Protein AF-A0AAJ5ZLX7-F1 (afdb_monomer)

Radius of gyration: 24.99 Å; Cα contacts (8 Å, |Δi|>4): 134; chains: 1; bounding box: 43×79×55 Å

Structure (mmCIF, N/CA/C/O backbone):
data_AF-A0AAJ5ZLX7-F1
#
_entry.id   AF-A0AAJ5ZLX7-F1
#
loop_
_atom_site.group_PDB
_atom_site.id
_atom_site.type_symbol
_atom_site.label_atom_id
_atom_site.label_alt_id
_atom_site.label_comp_id
_atom_site.label_asym_id
_atom_site.label_entity_id
_atom_site.label_seq_id
_atom_site.pdbx_PDB_ins_code
_atom_site.Cartn_x
_atom_site.Cartn_y
_atom_site.Cartn_z
_atom_site.occupancy
_atom_site.B_iso_or_equiv
_atom_site.auth_seq_id
_atom_site.auth_comp_id
_atom_site.auth_asym_id
_atom_site.auth_atom_id
_atom_site.pdbx_PDB_model_num
ATOM 1 N N . MET A 1 1 ? 10.827 -71.440 -20.978 1.00 45.62 1 MET A N 1
ATOM 2 C CA . MET A 1 1 ? 12.134 -71.044 -20.412 1.00 45.62 1 MET A CA 1
ATOM 3 C C . MET A 1 1 ? 13.183 -71.277 -21.482 1.00 45.62 1 MET A C 1
ATOM 5 O O . MET A 1 1 ? 13.282 -72.392 -21.967 1.00 45.62 1 MET A O 1
ATOM 9 N N . GLY A 1 2 ? 13.884 -70.227 -21.899 1.00 38.03 2 GLY A N 1
ATOM 10 C CA . GLY A 1 2 ? 14.922 -70.293 -22.926 1.00 38.03 2 GLY A CA 1
ATOM 11 C C . GLY A 1 2 ? 15.496 -68.899 -23.141 1.00 38.03 2 GLY A C 1
ATOM 12 O O . GLY A 1 2 ? 14.849 -68.051 -23.740 1.00 38.03 2 GLY A O 1
ATOM 13 N N . HIS A 1 3 ? 16.648 -68.662 -22.523 1.00 37.66 3 HIS A N 1
ATOM 14 C CA . HIS A 1 3 ? 17.388 -67.406 -22.457 1.00 37.66 3 HIS A CA 1
ATOM 15 C C . HIS A 1 3 ? 17.672 -66.778 -23.831 1.00 37.66 3 HIS A C 1
ATOM 17 O O . HIS A 1 3 ? 18.114 -67.467 -24.744 1.00 37.66 3 HIS A O 1
ATOM 23 N N . ILE A 1 4 ? 17.536 -65.451 -23.923 1.00 51.34 4 ILE A N 1
ATOM 24 C CA . ILE A 1 4 ? 18.169 -64.628 -24.963 1.00 51.34 4 ILE A CA 1
ATOM 25 C C . ILE A 1 4 ? 19.453 -64.044 -24.347 1.00 51.34 4 ILE A C 1
ATOM 27 O O . ILE A 1 4 ? 19.344 -63.226 -23.428 1.00 51.34 4 ILE A O 1
ATOM 31 N N . PRO A 1 5 ? 20.658 -64.472 -24.771 1.00 51.72 5 PRO A N 1
ATOM 32 C CA . PRO A 1 5 ? 21.912 -63.863 -24.351 1.00 51.72 5 PRO A CA 1
ATOM 33 C C . PRO A 1 5 ? 22.344 -62.715 -25.291 1.00 51.72 5 PRO A C 1
ATOM 35 O O . PRO A 1 5 ? 21.759 -62.529 -26.360 1.00 51.72 5 PRO A O 1
ATOM 38 N N . PRO A 1 6 ? 23.328 -61.902 -24.863 1.00 55.47 6 PRO A N 1
ATOM 39 C CA . PRO A 1 6 ? 23.399 -60.482 -25.191 1.00 55.47 6 PRO A CA 1
ATOM 40 C C . PRO A 1 6 ? 24.488 -60.131 -26.216 1.00 55.47 6 PRO A C 1
ATOM 42 O O . PRO A 1 6 ? 25.375 -60.936 -26.494 1.00 55.47 6 PRO A O 1
ATOM 45 N N . SER A 1 7 ? 24.523 -58.837 -26.568 1.00 48.16 7 SER A N 1
ATOM 46 C CA . SER A 1 7 ? 25.675 -58.093 -27.132 1.00 48.16 7 SER A CA 1
ATOM 47 C C . SER A 1 7 ? 25.809 -58.204 -28.657 1.00 48.16 7 SER A C 1
ATOM 49 O O . SER A 1 7 ? 25.699 -59.282 -29.211 1.00 48.16 7 SER A O 1
ATOM 51 N N . ALA A 1 8 ? 26.125 -57.176 -29.439 1.00 46.19 8 ALA A N 1
ATOM 52 C CA . ALA A 1 8 ? 26.406 -55.760 -29.227 1.00 46.19 8 ALA A CA 1
ATOM 53 C C . ALA A 1 8 ? 26.540 -55.112 -30.626 1.00 46.19 8 ALA A C 1
ATOM 55 O O . ALA A 1 8 ? 26.631 -55.833 -31.618 1.00 46.19 8 ALA A O 1
ATOM 56 N N . ARG A 1 9 ? 26.721 -53.778 -30.641 1.00 41.72 9 ARG A N 1
ATOM 57 C CA . ARG A 1 9 ? 27.281 -52.949 -31.735 1.00 41.72 9 ARG A CA 1
ATOM 58 C C . ARG A 1 9 ? 26.269 -52.607 -32.842 1.00 41.72 9 ARG A C 1
ATOM 60 O O . ARG A 1 9 ? 25.655 -53.488 -33.406 1.00 41.72 9 ARG A O 1
ATOM 67 N N . ASN A 1 10 ? 26.057 -51.362 -33.257 1.00 42.09 10 ASN A N 1
ATOM 68 C CA . ASN A 1 10 ? 26.839 -50.139 -33.128 1.00 42.09 10 ASN A CA 1
ATOM 69 C C . ASN A 1 10 ? 25.994 -48.944 -33.621 1.00 42.09 10 ASN A C 1
ATOM 71 O O . ASN A 1 10 ? 25.123 -49.120 -34.463 1.00 42.09 10 ASN A O 1
ATOM 75 N N . LEU A 1 11 ? 26.401 -47.746 -33.186 1.00 50.25 11 LEU A N 1
ATOM 76 C CA . LEU A 1 11 ? 26.334 -46.466 -33.911 1.00 50.25 11 LEU A CA 1
ATOM 77 C C . LEU A 1 11 ? 24.954 -45.869 -34.236 1.00 50.25 11 LEU A C 1
ATOM 79 O O . LEU A 1 11 ? 24.294 -46.223 -35.204 1.00 50.25 11 LEU A O 1
ATOM 83 N N . GLY A 1 12 ? 24.619 -44.816 -33.488 1.00 44.06 12 GLY A N 1
ATOM 84 C CA . GLY A 1 12 ? 23.579 -43.867 -33.870 1.00 44.06 12 GLY A CA 1
ATOM 85 C C . GLY A 1 12 ? 23.295 -42.827 -32.792 1.00 44.06 12 GLY A C 1
ATOM 86 O O . GLY A 1 12 ? 22.158 -42.707 -32.351 1.00 44.06 12 GLY A O 1
ATOM 87 N N . ILE A 1 13 ? 24.311 -42.088 -32.328 1.00 56.25 13 ILE A N 1
ATOM 88 C CA . ILE A 1 13 ? 24.074 -40.875 -31.529 1.00 56.25 13 ILE A CA 1
ATOM 89 C C . ILE A 1 13 ? 23.499 -39.823 -32.484 1.00 56.25 13 ILE A C 1
ATOM 91 O O . ILE A 1 13 ? 24.240 -39.095 -33.139 1.00 56.25 13 ILE A O 1
ATOM 95 N N . ALA A 1 14 ? 22.173 -39.760 -32.587 1.00 53.12 14 ALA A N 1
ATOM 96 C CA . ALA A 1 14 ? 21.479 -38.622 -33.171 1.00 53.12 14 ALA A CA 1
ATOM 97 C C . ALA A 1 14 ? 21.163 -37.637 -32.041 1.00 53.12 14 ALA A C 1
ATOM 99 O O . ALA A 1 14 ? 20.136 -37.718 -31.367 1.00 53.12 14 ALA A O 1
ATOM 100 N N . LEU A 1 15 ? 22.107 -36.727 -31.806 1.00 53.78 15 LEU A N 1
ATOM 101 C CA . LEU A 1 15 ? 21.971 -35.593 -30.902 1.00 53.78 15 LEU A CA 1
ATOM 102 C C . LEU A 1 15 ? 20.999 -34.577 -31.533 1.00 53.78 15 LEU A C 1
ATOM 104 O O . LEU A 1 15 ? 21.414 -33.595 -32.143 1.00 53.78 15 LEU A O 1
ATOM 108 N N . LEU A 1 16 ? 19.691 -34.813 -31.430 1.00 52.00 16 LEU A N 1
ATOM 109 C CA . LEU A 1 16 ? 18.697 -33.805 -31.798 1.00 52.00 16 LEU A CA 1
ATOM 110 C C . LEU A 1 16 ? 18.486 -32.862 -30.614 1.00 52.00 16 LEU A C 1
ATOM 112 O O . LEU A 1 16 ? 17.538 -32.974 -29.839 1.00 52.00 16 LEU A O 1
ATOM 116 N N . ILE A 1 17 ? 19.412 -31.907 -30.503 1.00 58.94 17 ILE A N 1
ATOM 117 C CA . ILE A 1 17 ? 19.208 -30.642 -29.797 1.00 58.94 17 ILE A CA 1
ATOM 118 C C . ILE A 1 17 ? 18.166 -29.857 -30.605 1.00 58.94 17 ILE A C 1
ATOM 120 O O . ILE A 1 17 ? 18.493 -28.977 -31.397 1.00 58.94 17 ILE A O 1
ATOM 124 N N . ALA A 1 18 ? 16.893 -30.214 -30.456 1.00 52.25 18 ALA A N 1
ATOM 125 C CA . ALA A 1 18 ? 15.797 -29.403 -30.954 1.00 52.25 18 ALA A CA 1
ATOM 126 C C . ALA A 1 18 ? 15.426 -28.415 -29.850 1.00 52.25 18 ALA A C 1
ATOM 128 O O . ALA A 1 18 ? 14.800 -28.778 -28.857 1.00 52.25 18 ALA A O 1
ATOM 129 N N . CYS A 1 19 ? 15.936 -27.195 -30.029 1.00 41.81 19 CYS A N 1
ATOM 130 C CA . CYS A 1 19 ? 15.554 -25.944 -29.391 1.00 41.81 19 CYS A CA 1
ATOM 131 C C . CYS A 1 19 ? 14.737 -26.104 -28.112 1.00 41.81 19 CYS A C 1
ATOM 133 O O . CYS A 1 19 ? 13.507 -26.141 -28.131 1.00 41.81 19 CYS A O 1
ATOM 135 N N . TRP A 1 20 ? 15.439 -26.045 -26.982 1.00 42.75 20 TRP A N 1
ATOM 136 C CA . TRP A 1 20 ? 14.855 -25.418 -25.813 1.00 42.75 20 TRP A CA 1
ATOM 137 C C . TRP A 1 20 ? 14.387 -24.056 -26.306 1.00 42.75 20 TRP A C 1
ATOM 139 O O . TRP A 1 20 ? 15.197 -23.170 -26.587 1.00 42.75 20 TRP A O 1
ATOM 149 N N . SER A 1 21 ? 13.079 -23.899 -26.499 1.00 40.38 21 SER A N 1
ATOM 150 C CA . SER A 1 21 ? 12.494 -22.587 -26.369 1.00 40.38 21 SER A CA 1
ATOM 151 C C . SER A 1 21 ? 12.903 -22.177 -24.970 1.00 40.38 21 SER A C 1
ATOM 153 O O . SER A 1 21 ? 12.312 -22.608 -23.981 1.00 40.38 21 SER A O 1
ATOM 155 N N . SER A 1 22 ? 13.979 -21.398 -24.891 1.00 42.72 22 SER A N 1
ATOM 156 C CA . SER A 1 22 ? 14.155 -20.394 -23.870 1.00 42.72 22 SER A CA 1
ATOM 157 C C . SER A 1 22 ? 12.877 -19.581 -23.949 1.00 42.72 22 SER A C 1
ATOM 159 O O . SER A 1 22 ? 12.810 -18.556 -24.625 1.00 42.72 22 SER A O 1
ATOM 161 N N . ALA A 1 23 ? 11.815 -20.095 -23.320 1.00 44.12 23 ALA A N 1
ATOM 162 C CA . ALA A 1 23 ? 10.717 -19.293 -22.865 1.00 44.12 23 ALA A CA 1
ATOM 163 C C . ALA A 1 23 ? 11.403 -18.056 -22.316 1.00 44.12 23 ALA A C 1
ATOM 165 O O . ALA A 1 23 ? 12.402 -18.159 -21.598 1.00 44.12 23 ALA A O 1
ATOM 166 N N . ALA A 1 24 ? 10.981 -16.902 -22.799 1.00 42.22 24 ALA A N 1
ATOM 167 C CA . ALA A 1 24 ? 11.492 -15.637 -22.344 1.00 42.22 24 ALA A CA 1
ATOM 168 C C . ALA A 1 24 ? 11.161 -15.509 -20.844 1.00 42.22 24 ALA A C 1
ATOM 170 O O . ALA A 1 24 ? 10.226 -14.827 -20.445 1.00 42.22 24 ALA A O 1
ATOM 171 N N . TYR A 1 25 ? 11.929 -16.188 -19.990 1.00 44.47 25 TYR A N 1
ATOM 172 C CA . TYR A 1 25 ? 12.050 -15.993 -18.557 1.00 44.47 25 TYR A CA 1
ATOM 173 C C . TYR A 1 25 ? 12.855 -14.698 -18.402 1.00 44.47 25 TYR A C 1
ATOM 175 O O . TYR A 1 25 ? 14.019 -14.699 -18.011 1.00 44.47 25 TYR A O 1
ATOM 183 N N . GLY A 1 26 ? 12.274 -13.589 -18.861 1.00 40.38 26 GLY A N 1
ATOM 184 C CA . GLY A 1 26 ? 13.031 -12.378 -19.174 1.00 40.38 26 GLY A CA 1
ATOM 185 C C . GLY A 1 26 ? 12.272 -11.069 -19.014 1.00 40.38 26 GLY A C 1
ATOM 186 O O . GLY A 1 26 ? 12.881 -10.016 -19.147 1.00 40.38 26 GLY A O 1
ATOM 187 N N . ALA A 1 27 ? 10.992 -11.107 -18.659 1.00 42.72 27 ALA A N 1
ATOM 188 C CA . ALA A 1 27 ? 10.375 -10.002 -17.947 1.00 42.72 27 ALA A CA 1
ATOM 189 C C . ALA A 1 27 ? 10.014 -10.545 -16.568 1.00 42.72 27 ALA A C 1
ATOM 191 O O . ALA A 1 27 ? 9.287 -11.536 -16.468 1.00 42.72 27 ALA A O 1
ATOM 192 N N . ALA A 1 28 ? 10.500 -9.918 -15.494 1.00 53.91 28 ALA A N 1
ATOM 193 C CA . ALA A 1 28 ? 9.736 -9.971 -14.250 1.00 53.91 28 ALA A CA 1
ATOM 194 C C . ALA A 1 28 ? 8.285 -9.664 -14.647 1.00 53.91 28 ALA A C 1
ATOM 196 O O . ALA A 1 28 ? 8.111 -8.701 -15.382 1.00 53.91 28 ALA A O 1
ATOM 197 N N . GLN A 1 29 ? 7.293 -10.506 -14.328 1.00 64.06 29 GLN A N 1
ATOM 198 C CA . GLN A 1 29 ? 5.922 -10.317 -14.825 1.00 64.06 29 GLN A CA 1
ATOM 199 C C . GLN A 1 29 ? 5.488 -8.881 -14.531 1.00 64.06 29 GLN A C 1
ATOM 201 O O . GLN A 1 29 ? 5.204 -8.539 -13.381 1.00 64.06 29 GLN A O 1
ATOM 206 N N . CYS A 1 30 ? 5.542 -8.023 -15.554 1.00 82.06 30 CYS A N 1
ATOM 207 C CA . CYS A 1 30 ? 5.266 -6.617 -15.368 1.00 82.06 30 CYS A CA 1
ATOM 208 C C . CYS A 1 30 ? 3.827 -6.528 -14.867 1.00 82.06 30 CYS A C 1
ATOM 210 O O . CYS A 1 30 ? 2.954 -7.269 -15.331 1.00 82.06 30 CYS A O 1
ATOM 212 N N . SER A 1 31 ? 3.583 -5.651 -13.901 1.00 84.00 31 SER A N 1
ATOM 213 C CA . SER A 1 31 ? 2.231 -5.363 -13.463 1.00 84.00 31 SER A CA 1
ATOM 214 C C . SER A 1 31 ? 1.399 -4.989 -14.684 1.00 84.00 31 SER A C 1
ATOM 216 O O . SER A 1 31 ? 1.805 -4.158 -15.497 1.00 84.00 31 SER A O 1
ATOM 218 N N . LYS A 1 32 ? 0.229 -5.620 -14.806 1.00 85.38 32 LYS A N 1
ATOM 219 C CA . LYS A 1 32 ? -0.746 -5.320 -15.864 1.00 85.38 32 LYS A CA 1
ATOM 220 C C . LYS A 1 32 ? -1.418 -3.961 -15.660 1.00 85.38 32 LYS A C 1
ATOM 222 O O . LYS A 1 32 ? -2.095 -3.485 -16.561 1.00 85.38 32 LYS A O 1
ATOM 227 N N . THR A 1 33 ? -1.254 -3.378 -14.475 1.00 89.12 33 THR A N 1
ATOM 228 C CA . THR A 1 33 ? -1.809 -2.086 -14.083 1.00 89.12 33 THR A CA 1
ATOM 229 C C . THR A 1 33 ? -0.703 -1.120 -13.686 1.00 89.12 33 THR A C 1
ATOM 231 O O . THR A 1 33 ? 0.361 -1.518 -13.194 1.00 89.12 33 THR A O 1
ATOM 234 N N . SER A 1 34 ? -0.988 0.160 -13.876 1.00 92.75 34 SER A N 1
ATOM 235 C CA . SER A 1 34 ? -0.185 1.266 -13.364 1.00 92.75 34 SER A CA 1
ATOM 236 C C . SER A 1 34 ? -0.267 1.373 -11.839 1.00 92.75 34 SER A C 1
ATOM 238 O O . SER A 1 34 ? -1.173 0.836 -11.188 1.00 92.75 34 SER A O 1
ATOM 240 N N . TYR A 1 35 ? 0.666 2.114 -11.237 1.00 95.94 35 TYR A N 1
ATOM 241 C CA . TYR A 1 35 ? 0.632 2.351 -9.795 1.00 95.94 35 TYR A CA 1
ATOM 242 C C . TYR A 1 35 ? -0.631 3.108 -9.362 1.00 95.94 35 TYR A C 1
ATOM 244 O O . TYR A 1 35 ? -1.210 2.791 -8.323 1.00 95.94 35 TYR A O 1
ATOM 252 N N . SER A 1 36 ? -1.086 4.086 -10.151 1.00 96.75 36 SER A N 1
ATOM 253 C CA . SER A 1 36 ? -2.294 4.863 -9.849 1.00 96.75 36 SER A CA 1
ATOM 254 C C . SER A 1 36 ? -3.550 3.988 -9.836 1.00 96.75 36 SER A C 1
ATOM 256 O O . SER A 1 36 ? -4.365 4.111 -8.920 1.00 96.75 36 SER A O 1
ATOM 258 N N . GLU A 1 37 ? -3.680 3.060 -10.785 1.00 97.00 37 GLU A N 1
ATOM 259 C CA . GLU A 1 37 ? -4.775 2.084 -10.829 1.00 97.00 37 GLU A CA 1
ATOM 260 C C . GLU A 1 37 ? -4.720 1.123 -9.640 1.00 97.00 37 GLU A C 1
ATOM 262 O O . GLU A 1 37 ? -5.728 0.928 -8.958 1.00 97.00 37 GLU A O 1
ATOM 267 N N . ALA A 1 38 ? -3.542 0.570 -9.328 1.00 97.69 38 ALA A N 1
ATOM 268 C CA . ALA A 1 38 ? -3.364 -0.300 -8.165 1.00 97.69 38 ALA A CA 1
ATOM 269 C C . ALA A 1 38 ? -3.702 0.431 -6.851 1.00 97.69 38 ALA A C 1
ATOM 271 O O . ALA A 1 38 ? -4.351 -0.124 -5.961 1.00 97.69 38 ALA A O 1
ATOM 272 N N . ARG A 1 39 ? -3.326 1.709 -6.746 1.00 98.38 39 ARG A N 1
ATOM 273 C CA . ARG A 1 39 ? -3.637 2.575 -5.606 1.00 98.38 39 ARG A CA 1
ATOM 274 C C . ARG A 1 39 ? -5.136 2.847 -5.476 1.00 98.38 39 ARG A C 1
ATOM 276 O O . ARG A 1 39 ? -5.668 2.791 -4.363 1.00 98.38 39 ARG A O 1
ATOM 283 N N . ALA A 1 40 ? -5.818 3.137 -6.582 1.00 98.50 40 ALA A N 1
ATOM 284 C CA . ALA A 1 40 ? -7.264 3.343 -6.604 1.00 98.50 40 ALA A CA 1
ATOM 285 C C . ALA A 1 40 ? -8.012 2.059 -6.214 1.00 98.50 40 ALA A C 1
ATOM 287 O O . ALA A 1 40 ? -8.882 2.092 -5.342 1.00 98.50 40 ALA A O 1
ATOM 288 N N . LEU A 1 41 ? -7.607 0.918 -6.778 1.00 97.94 41 LEU A N 1
ATOM 289 C CA . LEU A 1 41 ? -8.153 -0.393 -6.436 1.00 97.94 41 LEU A CA 1
ATOM 290 C C . LEU A 1 41 ? -7.994 -0.694 -4.943 1.00 97.94 41 LEU A C 1
ATOM 292 O O . LEU A 1 41 ? -8.976 -1.033 -4.285 1.00 97.94 41 LEU A O 1
ATOM 296 N N . MET A 1 42 ? -6.787 -0.528 -4.395 1.00 98.56 42 MET A N 1
ATOM 297 C CA . MET A 1 42 ? -6.517 -0.757 -2.974 1.00 98.56 42 MET A CA 1
ATOM 298 C C . MET A 1 42 ? -7.373 0.151 -2.084 1.00 98.56 42 MET A C 1
ATOM 300 O O . MET A 1 42 ? -7.981 -0.314 -1.125 1.00 98.56 42 MET A O 1
ATOM 304 N N . THR A 1 43 ? -7.485 1.435 -2.434 1.00 98.69 43 THR A N 1
ATOM 305 C CA . THR A 1 43 ? -8.330 2.398 -1.707 1.00 98.69 43 THR A CA 1
ATOM 306 C C . THR A 1 43 ? -9.786 1.929 -1.664 1.00 98.69 43 THR A C 1
ATOM 308 O O . THR A 1 43 ? -10.392 1.881 -0.593 1.00 98.69 43 THR A O 1
ATOM 311 N N . ASN A 1 44 ? -10.335 1.519 -2.810 1.00 98.38 44 ASN A N 1
ATOM 312 C CA . ASN A 1 44 ? -11.706 1.019 -2.904 1.00 98.38 44 ASN A CA 1
ATOM 313 C C . ASN A 1 44 ? -11.895 -0.287 -2.123 1.00 98.38 44 ASN A C 1
ATOM 315 O O . ASN A 1 44 ? -12.904 -0.452 -1.439 1.00 98.38 44 ASN A O 1
ATOM 319 N N . ARG A 1 45 ? -10.915 -1.198 -2.173 1.00 97.94 45 ARG A N 1
ATOM 320 C CA . ARG A 1 45 ? -10.935 -2.458 -1.418 1.00 97.94 45 ARG A CA 1
ATOM 321 C C . ARG A 1 45 ? -10.925 -2.222 0.089 1.00 97.94 45 ARG A C 1
ATOM 323 O O . ARG A 1 45 ? -11.711 -2.850 0.794 1.00 97.94 45 ARG A O 1
ATOM 330 N N . LEU A 1 46 ? -10.100 -1.301 0.587 1.00 98.56 46 LEU A N 1
ATOM 331 C CA . LEU A 1 46 ? -10.060 -0.953 2.011 1.00 98.56 46 LEU A CA 1
ATOM 332 C C . LEU A 1 46 ? -11.413 -0.399 2.476 1.00 98.56 46 LEU A C 1
ATOM 334 O O . LEU A 1 46 ? -11.999 -0.911 3.431 1.00 98.56 46 LEU A O 1
ATOM 338 N N . LEU A 1 47 ? -11.968 0.579 1.758 1.00 98.31 47 LEU A N 1
ATOM 339 C CA . LEU A 1 47 ? -13.277 1.148 2.096 1.00 98.31 47 LEU A CA 1
ATOM 340 C C . LEU A 1 47 ? -14.388 0.088 2.047 1.00 98.31 47 LEU A C 1
ATOM 342 O O . LEU A 1 47 ? -15.173 -0.034 2.986 1.00 98.31 47 LEU A O 1
ATOM 346 N N . GLY A 1 48 ? -14.412 -0.732 0.992 1.00 97.50 48 GLY A N 1
ATOM 347 C CA . GLY A 1 48 ? -15.401 -1.796 0.805 1.00 97.50 48 GLY A CA 1
ATOM 348 C C . GLY A 1 48 ? -15.297 -2.954 1.803 1.00 97.50 48 GLY A C 1
ATOM 349 O O . GLY A 1 48 ? -16.222 -3.752 1.903 1.00 97.50 48 GLY A O 1
ATOM 350 N N . THR A 1 49 ? -14.208 -3.048 2.569 1.00 96.25 49 THR A N 1
ATOM 351 C CA . THR A 1 49 ? -13.999 -4.091 3.594 1.00 96.25 49 THR A CA 1
ATOM 352 C C . THR A 1 49 ? -14.036 -3.545 5.024 1.00 96.25 49 THR A C 1
ATOM 354 O O . THR A 1 49 ? -13.624 -4.203 5.987 1.00 96.25 49 THR A O 1
ATOM 357 N N . GLY A 1 50 ? -14.588 -2.341 5.184 1.00 96.00 50 GLY A N 1
ATOM 358 C CA . GLY A 1 50 ? -14.905 -1.762 6.485 1.00 96.00 50 GLY A CA 1
ATOM 359 C C . GLY A 1 50 ? -13.762 -0.992 7.138 1.00 96.00 50 GLY A C 1
ATOM 360 O O . GLY A 1 50 ? -13.850 -0.701 8.328 1.00 96.00 50 GLY A O 1
ATOM 361 N N . TYR A 1 51 ? -12.701 -0.644 6.402 1.00 98.25 51 TYR A N 1
ATOM 362 C CA . TYR A 1 51 ? -11.786 0.397 6.869 1.00 98.25 51 TYR A CA 1
ATOM 363 C C . TYR A 1 51 ? -12.483 1.758 6.797 1.00 98.25 51 TYR A C 1
ATOM 365 O O . TYR A 1 51 ? -13.157 2.083 5.819 1.00 98.25 51 TYR A O 1
ATOM 373 N N . SER A 1 52 ? -12.287 2.594 7.814 1.00 98.00 52 SER A N 1
ATOM 374 C CA . SER A 1 52 ? -12.781 3.970 7.782 1.00 98.00 52 SER A CA 1
ATOM 375 C C . SER A 1 52 ? -11.997 4.820 6.775 1.00 98.00 52 SER A C 1
ATOM 377 O O . SER A 1 52 ? -10.878 4.482 6.367 1.00 98.00 52 SER A O 1
ATOM 379 N N . ARG A 1 53 ? -12.552 5.979 6.399 1.00 98.38 53 ARG A N 1
ATOM 380 C CA . ARG A 1 53 ? -11.851 6.952 5.539 1.00 98.38 53 ARG A CA 1
ATOM 381 C C . ARG A 1 53 ? -10.528 7.410 6.157 1.00 98.38 53 ARG A C 1
ATOM 383 O O . ARG A 1 53 ? -9.532 7.512 5.446 1.00 98.38 53 ARG A O 1
ATOM 390 N N . ASN A 1 54 ? -10.499 7.614 7.475 1.00 98.12 54 ASN A N 1
ATOM 391 C CA . ASN A 1 54 ? -9.294 8.035 8.191 1.00 98.12 54 ASN A CA 1
ATOM 392 C C . ASN A 1 54 ? -8.223 6.942 8.184 1.00 98.12 54 ASN A C 1
ATOM 394 O O . ASN A 1 54 ? -7.065 7.236 7.900 1.00 98.12 54 ASN A O 1
ATOM 398 N N . GLN A 1 55 ? -8.611 5.684 8.426 1.00 98.25 55 GLN A N 1
ATOM 399 C CA . GLN A 1 55 ? -7.694 4.544 8.335 1.00 98.25 55 GLN A CA 1
ATOM 400 C C . GLN A 1 55 ? -7.144 4.412 6.913 1.00 98.25 55 GLN A C 1
ATOM 402 O O . GLN A 1 55 ? -5.936 4.355 6.717 1.00 98.25 55 GLN A O 1
ATOM 407 N N . THR A 1 56 ? -8.018 4.447 5.907 1.00 98.75 56 THR A N 1
ATOM 408 C CA . THR A 1 56 ? -7.621 4.329 4.497 1.00 98.75 56 THR A CA 1
ATOM 409 C C . THR A 1 56 ? -6.658 5.446 4.087 1.00 98.75 56 THR A C 1
ATOM 411 O O . THR A 1 56 ? -5.615 5.173 3.498 1.00 98.75 56 THR A O 1
ATOM 414 N N . SER A 1 57 ? -6.953 6.698 4.452 1.00 98.56 57 SER A N 1
ATOM 415 C CA . SER A 1 57 ? -6.079 7.847 4.181 1.00 98.56 57 SER A CA 1
ATOM 416 C C . SER A 1 57 ? -4.714 7.700 4.861 1.00 98.56 57 SER A C 1
ATOM 418 O O . SER A 1 57 ? -3.678 7.861 4.213 1.00 98.56 57 SER A O 1
ATOM 420 N N . PHE A 1 58 ? -4.698 7.320 6.144 1.00 98.50 58 PHE A N 1
ATOM 421 C CA . PHE A 1 58 ? -3.470 7.067 6.899 1.00 98.50 58 PHE A CA 1
ATOM 422 C C . PHE A 1 58 ? -2.600 5.985 6.244 1.00 98.50 58 PHE A C 1
ATOM 424 O O . PHE A 1 58 ? -1.399 6.200 6.051 1.00 98.50 58 PHE A O 1
ATOM 431 N N . LEU A 1 59 ? -3.200 4.847 5.884 1.00 98.69 59 LEU A N 1
ATOM 432 C CA . LEU A 1 59 ? -2.494 3.707 5.307 1.00 98.69 59 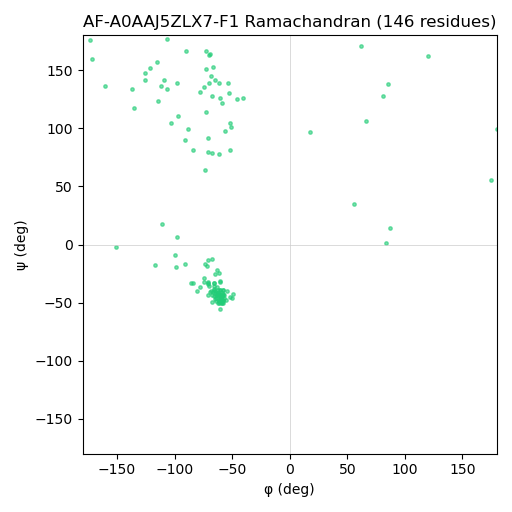LEU A CA 1
ATOM 433 C C . LEU A 1 59 ? -1.959 4.035 3.911 1.00 98.69 59 LEU A C 1
ATOM 435 O O . LEU A 1 59 ? -0.769 3.859 3.656 1.00 98.69 59 LEU A O 1
ATOM 439 N N . MET A 1 60 ? -2.804 4.577 3.030 1.00 98.69 60 MET A N 1
ATOM 440 C CA . MET A 1 60 ? -2.414 4.851 1.646 1.00 98.69 60 MET A CA 1
ATOM 441 C C . MET A 1 60 ? -1.388 5.978 1.544 1.00 98.69 60 MET A C 1
ATOM 443 O O . MET A 1 60 ? -0.418 5.829 0.809 1.00 98.69 60 MET A O 1
ATOM 447 N N . ARG A 1 61 ? -1.510 7.052 2.339 1.00 98.62 61 ARG A N 1
ATOM 448 C CA . ARG A 1 61 ? -0.484 8.109 2.393 1.00 98.62 61 ARG A CA 1
ATOM 449 C C . ARG A 1 61 ? 0.880 7.542 2.792 1.00 98.62 61 ARG A C 1
ATOM 451 O O . ARG A 1 61 ? 1.899 7.900 2.210 1.00 98.62 61 ARG A O 1
ATOM 458 N N . ASN A 1 62 ? 0.916 6.661 3.788 1.00 98.62 62 ASN A N 1
ATOM 459 C CA . ASN A 1 62 ? 2.165 6.067 4.258 1.00 98.62 62 ASN A CA 1
ATOM 460 C C . ASN A 1 62 ? 2.738 5.011 3.310 1.00 98.62 62 ASN A C 1
ATOM 462 O O . ASN A 1 62 ? 3.966 4.884 3.231 1.00 98.62 62 ASN A O 1
ATOM 466 N N . ALA A 1 63 ? 1.875 4.282 2.602 1.00 98.62 63 ALA A N 1
ATOM 467 C CA . ALA A 1 63 ? 2.265 3.387 1.523 1.00 98.62 63 ALA A CA 1
ATOM 468 C C . ALA A 1 63 ? 2.893 4.179 0.366 1.00 98.62 63 ALA A C 1
ATOM 470 O O . ALA A 1 63 ? 4.013 3.869 -0.032 1.00 98.62 63 ALA A O 1
ATOM 471 N N . ASP A 1 64 ? 2.245 5.261 -0.085 1.00 98.50 64 ASP A N 1
ATOM 472 C CA . ASP A 1 64 ? 2.745 6.157 -1.138 1.00 98.50 64 ASP A CA 1
ATOM 473 C C . ASP A 1 64 ? 4.137 6.708 -0.802 1.00 98.50 64 ASP A C 1
ATOM 475 O O . ASP A 1 64 ? 5.061 6.638 -1.616 1.00 98.50 64 ASP A O 1
ATOM 479 N N . LEU A 1 65 ? 4.319 7.203 0.429 1.00 98.31 65 LEU A N 1
ATOM 480 C CA . LEU A 1 65 ? 5.605 7.728 0.891 1.00 98.31 65 LEU A CA 1
ATOM 481 C C . LEU A 1 65 ? 6.722 6.684 0.795 1.00 98.31 65 LEU A C 1
ATOM 483 O O . LEU A 1 65 ? 7.830 7.017 0.394 1.0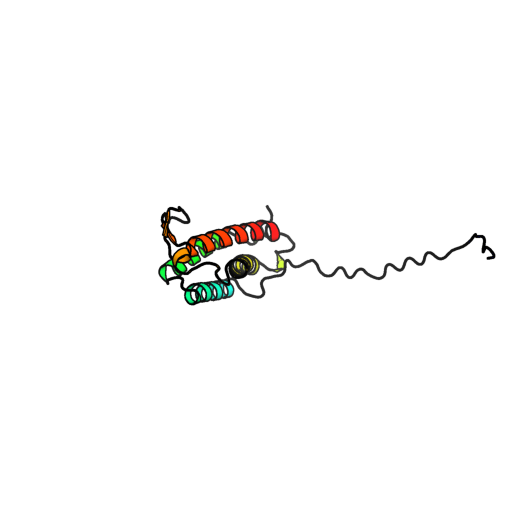0 98.31 65 LEU A O 1
ATOM 487 N N . ARG A 1 66 ? 6.445 5.418 1.113 1.00 98.06 66 ARG A N 1
ATOM 488 C CA . ARG A 1 66 ? 7.446 4.338 1.086 1.00 98.06 66 ARG A CA 1
ATOM 489 C C . ARG A 1 66 ? 7.678 3.795 -0.318 1.00 98.06 66 ARG A C 1
ATOM 491 O O . ARG A 1 66 ? 8.818 3.559 -0.702 1.00 98.06 66 ARG A O 1
ATOM 498 N N . ILE A 1 67 ? 6.620 3.643 -1.107 1.00 97.44 67 ILE A N 1
ATOM 499 C CA . ILE A 1 67 ? 6.704 3.194 -2.499 1.00 97.44 67 ILE A CA 1
ATOM 500 C C . ILE A 1 67 ? 7.439 4.227 -3.365 1.00 97.44 67 ILE A C 1
ATOM 502 O O . ILE A 1 67 ? 8.215 3.852 -4.247 1.00 97.44 67 ILE A O 1
ATOM 506 N N . SER A 1 68 ? 7.267 5.525 -3.095 1.00 96.81 68 SER A N 1
ATOM 507 C CA . SER A 1 68 ? 7.971 6.584 -3.832 1.00 96.81 68 SER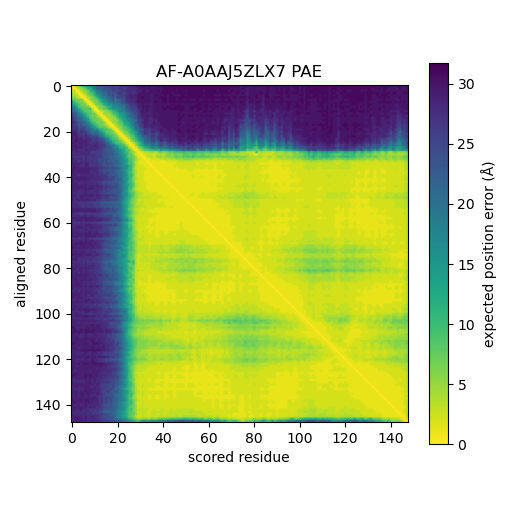 A CA 1
ATOM 508 C C . SER A 1 68 ? 9.497 6.535 -3.663 1.00 96.81 68 SER A C 1
ATOM 510 O O . SER A 1 68 ? 10.218 6.989 -4.551 1.00 96.81 68 SER A O 1
ATOM 512 N N . GLN A 1 69 ? 9.999 5.908 -2.591 1.00 96.50 69 GLN A N 1
ATOM 513 C CA . GLN A 1 69 ? 11.435 5.699 -2.365 1.00 96.50 69 GLN A CA 1
ATOM 514 C C . GLN A 1 69 ? 12.046 4.650 -3.303 1.00 96.50 69 GLN A C 1
ATOM 516 O O . GLN A 1 69 ? 13.263 4.636 -3.481 1.00 96.50 69 GLN A O 1
ATOM 521 N N . LEU A 1 70 ? 11.235 3.787 -3.924 1.00 95.69 70 LEU A N 1
ATOM 522 C CA . LEU A 1 70 ? 11.708 2.869 -4.956 1.00 95.69 70 LEU A CA 1
ATOM 523 C C . LEU A 1 70 ? 12.126 3.671 -6.195 1.00 95.69 70 LEU A C 1
ATOM 525 O O . LEU A 1 70 ? 11.342 4.477 -6.712 1.00 95.69 70 LEU A O 1
ATOM 529 N N . ARG A 1 71 ? 13.350 3.443 -6.684 1.00 95.62 71 ARG A N 1
ATOM 530 C CA . ARG A 1 71 ? 13.940 4.182 -7.809 1.00 95.62 71 ARG A CA 1
ATOM 531 C C . ARG A 1 71 ? 14.104 3.282 -9.028 1.00 95.62 71 ARG A C 1
ATOM 533 O O . ARG A 1 71 ? 14.604 2.172 -8.923 1.00 95.62 71 ARG A O 1
ATOM 540 N N . GLY A 1 72 ? 13.750 3.791 -10.208 1.00 94.31 72 GLY A N 1
ATOM 541 C CA . GLY A 1 72 ? 13.924 3.044 -11.462 1.00 94.31 72 GLY A CA 1
ATOM 542 C C . GLY A 1 72 ? 15.383 2.678 -11.748 1.00 94.31 72 GLY A C 1
ATOM 543 O O . GLY A 1 72 ? 15.657 1.604 -12.270 1.00 94.31 72 GLY A O 1
ATOM 544 N N . ALA A 1 73 ? 16.320 3.535 -11.330 1.00 94.81 73 ALA A N 1
ATOM 545 C CA . ALA A 1 73 ? 17.756 3.308 -11.483 1.00 94.81 73 ALA A CA 1
ATOM 546 C C . ALA A 1 73 ? 18.268 2.058 -10.742 1.00 94.81 73 ALA A C 1
ATOM 548 O O . ALA A 1 73 ? 19.285 1.495 -11.138 1.00 94.81 73 ALA A O 1
ATOM 549 N N . THR A 1 74 ? 17.570 1.610 -9.693 1.00 95.25 74 THR A N 1
ATOM 550 C CA . THR A 1 74 ? 17.959 0.434 -8.905 1.00 95.25 74 THR A CA 1
ATOM 551 C C . THR A 1 74 ? 17.218 -0.834 -9.324 1.00 95.25 74 THR A C 1
ATOM 553 O O . THR A 1 74 ? 17.377 -1.863 -8.678 1.00 95.25 74 THR A O 1
ATOM 556 N N . LEU A 1 75 ? 16.427 -0.809 -10.403 1.00 95.38 75 LEU A N 1
ATOM 557 C CA . LEU A 1 75 ? 15.801 -2.021 -10.937 1.00 95.38 75 LEU A CA 1
ATOM 558 C C . LEU A 1 75 ? 16.858 -3.006 -11.453 1.00 95.38 75 LEU A C 1
ATOM 560 O O . LEU A 1 75 ? 17.855 -2.616 -12.072 1.00 95.38 75 LEU A O 1
ATOM 564 N N . ASN A 1 76 ? 16.617 -4.296 -11.227 1.00 93.25 76 ASN A N 1
ATOM 565 C CA . ASN A 1 76 ? 17.423 -5.355 -11.825 1.00 93.25 76 ASN A CA 1
ATOM 566 C C . ASN A 1 76 ? 17.121 -5.502 -13.326 1.00 93.25 76 ASN A C 1
ATOM 568 O O . ASN A 1 76 ? 16.142 -4.959 -13.840 1.00 93.25 76 ASN A O 1
ATOM 572 N N . ASP A 1 77 ? 17.969 -6.232 -14.052 1.00 92.56 77 ASP A N 1
ATOM 573 C CA . ASP A 1 77 ? 17.868 -6.298 -15.516 1.00 92.56 77 ASP A CA 1
ATOM 574 C C . ASP A 1 77 ? 16.577 -6.965 -16.006 1.00 92.56 77 ASP A C 1
ATOM 576 O O . ASP A 1 77 ? 16.075 -6.606 -17.067 1.00 92.56 77 ASP A O 1
ATOM 580 N N . ARG A 1 78 ? 15.973 -7.840 -15.190 1.00 87.50 78 ARG A N 1
ATOM 581 C CA . ARG A 1 78 ? 14.673 -8.464 -15.482 1.00 87.50 78 ARG A CA 1
ATOM 582 C C . ARG A 1 78 ? 13.495 -7.504 -15.301 1.00 87.50 78 ARG A C 1
ATOM 584 O O . ARG A 1 78 ? 12.470 -7.678 -15.953 1.00 87.50 78 ARG A O 1
ATOM 591 N N . ALA A 1 79 ? 13.614 -6.522 -14.407 1.00 90.81 79 ALA A N 1
ATOM 592 C CA . ALA A 1 79 ? 12.547 -5.579 -14.075 1.00 90.81 79 ALA A CA 1
ATOM 593 C C . ALA A 1 79 ? 12.672 -4.230 -14.802 1.00 90.81 79 ALA A C 1
ATOM 595 O O . ALA A 1 79 ? 11.680 -3.515 -14.937 1.00 90.81 79 ALA A O 1
ATOM 596 N N . LYS A 1 80 ? 13.861 -3.875 -15.311 1.00 91.81 80 LYS A N 1
ATOM 597 C CA . LYS A 1 80 ? 14.080 -2.645 -16.094 1.00 91.81 80 LYS A CA 1
ATOM 598 C C . LYS A 1 80 ? 13.075 -2.452 -17.239 1.00 91.81 80 LYS A C 1
ATOM 600 O O . LYS A 1 80 ? 12.538 -1.344 -17.327 1.00 91.81 80 LYS A O 1
ATOM 605 N N . PRO A 1 81 ? 12.755 -3.469 -18.069 1.00 91.38 81 PRO A N 1
ATOM 606 C CA . PRO A 1 81 ? 11.771 -3.310 -19.141 1.00 91.38 81 PRO A CA 1
ATOM 607 C C . PRO A 1 81 ? 10.375 -2.924 -18.631 1.00 91.38 81 PRO A C 1
ATOM 609 O O . PRO A 1 81 ? 9.673 -2.163 -19.290 1.00 91.38 81 PRO A O 1
ATOM 612 N N . CYS A 1 82 ? 9.998 -3.379 -17.431 1.00 87.25 82 CYS A N 1
ATOM 613 C CA . CYS A 1 82 ? 8.709 -3.070 -16.808 1.00 87.25 82 CYS A CA 1
ATOM 614 C C . CYS A 1 82 ? 8.610 -1.639 -16.272 1.00 87.25 82 CYS A C 1
ATOM 616 O O . CYS A 1 82 ? 7.511 -1.144 -16.025 1.00 87.25 82 CYS A O 1
ATOM 618 N N . ARG A 1 83 ? 9.751 -0.960 -16.101 1.00 92.38 83 ARG A N 1
ATOM 619 C CA . ARG A 1 83 ? 9.865 0.377 -15.507 1.00 92.38 83 ARG A CA 1
ATOM 620 C C . ARG A 1 83 ? 9.396 0.430 -14.047 1.00 92.38 83 ARG A C 1
ATOM 622 O O . ARG A 1 83 ? 8.838 -0.506 -13.476 1.00 92.38 83 ARG A O 1
ATOM 629 N N . ILE A 1 84 ? 9.667 1.572 -13.416 1.00 94.94 84 ILE A N 1
ATOM 630 C CA . ILE A 1 84 ? 9.434 1.755 -11.980 1.00 94.94 84 ILE A CA 1
ATOM 631 C C . ILE A 1 84 ? 7.954 1.699 -11.605 1.00 94.94 84 ILE A C 1
ATOM 633 O O . ILE A 1 84 ? 7.623 1.206 -10.533 1.00 94.94 84 ILE A O 1
ATOM 637 N N . ASP A 1 85 ? 7.066 2.166 -12.481 1.00 94.69 85 ASP A N 1
ATOM 638 C CA . ASP A 1 85 ? 5.636 2.225 -12.185 1.00 94.69 85 ASP A CA 1
ATOM 639 C C . ASP A 1 85 ? 5.039 0.826 -11.985 1.00 94.69 85 ASP A C 1
ATOM 641 O O . ASP A 1 85 ? 4.392 0.562 -10.973 1.00 94.69 85 ASP A O 1
ATOM 645 N N . SER A 1 86 ? 5.398 -0.116 -12.861 1.00 92.94 86 SER A N 1
ATOM 646 C CA . SER A 1 86 ? 5.045 -1.529 -12.717 1.00 92.94 86 SER A CA 1
ATOM 647 C C . SER A 1 86 ? 5.572 -2.131 -11.413 1.00 92.94 86 SER A C 1
ATOM 649 O O . SER A 1 86 ? 4.854 -2.854 -10.727 1.00 92.94 86 SER A O 1
ATOM 651 N N . ALA A 1 87 ? 6.829 -1.853 -11.049 1.00 93.50 87 ALA A N 1
ATOM 652 C CA . ALA A 1 87 ? 7.416 -2.383 -9.817 1.00 93.50 87 ALA A CA 1
ATOM 653 C C . ALA A 1 87 ? 6.725 -1.828 -8.559 1.00 93.50 87 ALA A C 1
ATOM 655 O O . ALA A 1 87 ? 6.587 -2.529 -7.558 1.00 93.50 87 ALA A O 1
ATOM 656 N N . ARG A 1 88 ? 6.249 -0.581 -8.612 1.00 96.81 88 ARG A N 1
ATOM 657 C CA . ARG A 1 88 ? 5.446 0.032 -7.548 1.00 96.81 88 ARG A CA 1
ATOM 658 C C . ARG A 1 88 ? 4.045 -0.576 -7.476 1.00 96.81 88 ARG A C 1
ATOM 660 O O . ARG A 1 88 ? 3.583 -0.898 -6.383 1.00 96.81 88 ARG A O 1
ATOM 667 N N . ALA A 1 89 ? 3.394 -0.782 -8.621 1.00 97.12 89 ALA A N 1
ATOM 668 C CA . ALA A 1 89 ? 2.095 -1.447 -8.705 1.00 97.12 89 ALA A CA 1
ATOM 669 C C . ALA A 1 89 ? 2.146 -2.886 -8.166 1.00 97.12 89 ALA A C 1
ATOM 671 O O . ALA A 1 89 ? 1.256 -3.288 -7.418 1.00 97.12 89 ALA A O 1
ATOM 672 N N . TYR A 1 90 ? 3.233 -3.616 -8.442 1.00 95.06 90 TYR A N 1
ATOM 673 C CA . TYR A 1 90 ? 3.469 -4.965 -7.920 1.00 95.06 90 TYR A CA 1
ATOM 674 C C . TYR A 1 90 ? 3.373 -5.033 -6.388 1.00 95.06 90 TYR A C 1
ATOM 676 O O . TYR A 1 90 ? 2.780 -5.967 -5.851 1.00 95.06 90 TYR A O 1
ATOM 684 N N . VAL A 1 91 ? 3.897 -4.029 -5.669 1.00 97.00 91 VAL A N 1
ATOM 685 C CA . VAL A 1 91 ? 3.811 -3.983 -4.198 1.00 97.00 91 VAL A CA 1
ATOM 686 C C . VAL A 1 91 ? 2.352 -3.975 -3.745 1.00 97.00 91 VAL A C 1
ATOM 688 O O . VAL A 1 91 ? 1.976 -4.784 -2.903 1.00 97.00 91 VAL A O 1
ATOM 691 N N . LEU A 1 92 ? 1.515 -3.098 -4.310 1.00 97.69 92 LEU A N 1
ATOM 692 C CA . LEU A 1 92 ? 0.102 -3.017 -3.928 1.00 97.69 92 LEU A CA 1
ATOM 693 C C . LEU A 1 92 ? -0.715 -4.220 -4.408 1.00 97.69 92 LEU A C 1
ATOM 695 O O . LEU A 1 92 ? -1.634 -4.628 -3.701 1.00 97.69 92 LEU A O 1
ATOM 699 N N . GLY A 1 93 ? -0.363 -4.808 -5.554 1.00 96.31 93 GLY A N 1
ATOM 700 C CA . GLY A 1 93 ? -0.935 -6.077 -6.011 1.00 96.31 93 GLY A CA 1
ATOM 701 C C . GLY A 1 93 ? -0.690 -7.196 -4.999 1.00 96.31 93 GLY A C 1
ATOM 702 O O . GLY A 1 93 ? -1.635 -7.805 -4.512 1.00 96.31 93 GLY A O 1
ATOM 703 N N . CYS A 1 94 ? 0.560 -7.368 -4.564 1.00 96.62 94 CYS A N 1
ATOM 704 C CA . CYS A 1 94 ? 0.905 -8.329 -3.517 1.00 96.62 94 CYS A CA 1
ATOM 705 C C . CYS A 1 94 ? 0.141 -8.067 -2.208 1.00 96.62 94 CYS A C 1
ATOM 707 O O . CYS A 1 94 ? -0.368 -9.005 -1.597 1.00 96.62 94 CYS A O 1
ATOM 709 N N . VAL A 1 95 ? 0.015 -6.802 -1.775 1.00 98.19 95 VAL A N 1
ATOM 710 C CA . VAL A 1 95 ? -0.753 -6.473 -0.559 1.00 98.19 95 VAL A CA 1
ATOM 711 C C . VAL A 1 95 ? -2.209 -6.878 -0.718 1.00 98.19 95 VAL A C 1
ATOM 713 O O . VAL A 1 95 ? -2.783 -7.431 0.215 1.00 98.19 95 VAL A O 1
ATOM 716 N N . ASN A 1 96 ? -2.802 -6.624 -1.885 1.00 96.69 96 ASN A N 1
ATOM 717 C CA . ASN A 1 96 ? -4.184 -6.996 -2.160 1.00 96.69 96 ASN A CA 1
ATOM 718 C C . ASN A 1 96 ? -4.374 -8.510 -2.023 1.00 96.69 96 ASN A C 1
ATOM 720 O O . ASN A 1 96 ? -5.307 -8.945 -1.352 1.00 96.69 96 ASN A O 1
ATOM 724 N N . ASP A 1 97 ? -3.461 -9.286 -2.597 1.00 95.62 97 ASP A N 1
ATOM 725 C CA . ASP A 1 97 ? -3.544 -10.746 -2.618 1.00 95.62 97 ASP A CA 1
ATOM 726 C C . ASP A 1 97 ? -3.294 -11.370 -1.238 1.00 95.62 97 ASP A C 1
ATOM 728 O O . ASP A 1 97 ? -3.902 -12.379 -0.890 1.00 95.62 97 ASP A O 1
ATOM 732 N N . GLN A 1 98 ? -2.425 -10.768 -0.419 1.00 95.56 98 GLN A N 1
ATOM 733 C CA . GLN A 1 98 ? -2.167 -11.241 0.945 1.00 95.56 98 GLN A CA 1
ATOM 734 C C . GLN A 1 98 ? -3.258 -10.842 1.940 1.00 95.56 98 GLN A C 1
ATOM 736 O O . GLN A 1 98 ? -3.536 -11.584 2.884 1.00 95.56 98 GLN A O 1
ATOM 741 N N . LEU A 1 99 ? -3.825 -9.646 1.777 1.00 96.25 99 LEU A N 1
ATOM 742 C CA . LEU A 1 99 ? -4.742 -9.066 2.752 1.00 96.25 99 LEU A CA 1
ATOM 743 C C . LEU A 1 99 ? -6.186 -9.522 2.534 1.00 96.25 99 LEU A C 1
ATOM 745 O O . LEU A 1 99 ? -6.934 -9.639 3.506 1.00 96.25 99 LEU A O 1
ATOM 749 N N . PHE A 1 100 ? -6.593 -9.754 1.281 1.00 95.69 100 PHE A N 1
ATOM 750 C CA . PHE A 1 100 ? -7.983 -10.035 0.939 1.00 95.69 100 PHE A CA 1
ATOM 751 C C . PHE A 1 100 ? -8.225 -11.493 0.513 1.00 95.69 100 PHE A C 1
ATOM 753 O O . PHE A 1 100 ? -7.430 -12.057 -0.232 1.00 95.69 100 PHE A O 1
ATOM 760 N N . PRO A 1 101 ? -9.363 -12.094 0.918 1.00 95.06 101 PRO A N 1
ATOM 761 C CA . PRO A 1 101 ? -10.375 -11.543 1.827 1.00 95.06 101 PRO A CA 1
ATOM 762 C C . PRO A 1 101 ? -9.845 -11.400 3.264 1.00 95.06 101 PRO A C 1
ATOM 764 O O . PRO A 1 101 ? -9.072 -12.237 3.730 1.00 95.06 101 PRO A O 1
ATOM 767 N N . LEU A 1 102 ? -10.281 -10.349 3.973 1.00 93.06 102 LEU A N 1
ATOM 768 C CA . LEU A 1 102 ? -9.874 -10.124 5.363 1.00 93.06 102 LEU A CA 1
ATOM 769 C C . LEU A 1 102 ? -10.315 -11.301 6.231 1.00 93.06 102 LEU A C 1
ATOM 771 O O . LEU A 1 102 ? -11.496 -11.646 6.276 1.00 93.06 102 LEU A O 1
ATOM 775 N N . LYS A 1 103 ? -9.362 -11.879 6.959 1.00 91.88 103 LYS A N 1
ATOM 776 C CA . LYS A 1 103 ? -9.619 -12.956 7.915 1.00 91.88 103 LYS A CA 1
ATOM 777 C C . LYS A 1 103 ? -9.723 -12.390 9.329 1.00 91.88 103 LYS A C 1
ATOM 779 O O . LYS A 1 103 ? -8.924 -11.543 9.722 1.00 91.88 103 LYS A O 1
ATOM 784 N N . GLY A 1 104 ? -10.676 -12.903 10.102 1.00 91.50 104 GLY A N 1
ATOM 785 C CA . GLY A 1 104 ? -10.898 -12.528 11.501 1.00 91.50 104 GLY A CA 1
ATOM 786 C C . GLY A 1 104 ? -12.290 -11.952 11.757 1.00 91.50 104 GLY A C 1
ATOM 787 O O . GLY A 1 104 ? -12.998 -11.548 10.837 1.00 91.50 104 GLY A O 1
ATOM 788 N N . SER A 1 105 ? -12.697 -11.928 13.027 1.00 94.81 105 SER A N 1
ATOM 789 C CA . SER A 1 105 ? -13.969 -11.324 13.428 1.00 94.81 105 SER A CA 1
ATOM 790 C C . SER A 1 105 ? -13.897 -9.799 13.361 1.00 94.81 105 SER A C 1
ATOM 792 O O . SER A 1 105 ? -12.843 -9.207 13.607 1.00 94.81 105 SER A O 1
ATOM 794 N N . LYS A 1 106 ? -15.036 -9.143 13.103 1.00 93.50 106 LYS A N 1
ATOM 795 C CA . LYS A 1 106 ? -15.130 -7.674 13.115 1.00 93.50 106 LYS A CA 1
ATOM 796 C C . LYS A 1 106 ? -14.586 -7.078 14.417 1.00 93.50 106 LYS A C 1
ATOM 798 O O . LYS A 1 106 ? -13.772 -6.165 14.368 1.00 93.50 106 LYS A O 1
ATOM 803 N N . ALA A 1 107 ? -14.955 -7.658 15.561 1.00 95.38 107 ALA A N 1
ATOM 804 C CA . ALA A 1 107 ? -14.462 -7.230 16.868 1.00 95.38 107 ALA A CA 1
ATOM 805 C C . ALA A 1 107 ? -12.925 -7.274 16.961 1.00 95.38 107 ALA A C 1
ATOM 807 O O . ALA A 1 107 ? -12.315 -6.322 17.430 1.00 95.38 107 ALA A O 1
ATOM 808 N N . SER A 1 108 ? -12.283 -8.336 16.459 1.00 95.44 108 SER A N 1
ATOM 809 C CA . SER A 1 108 ? -10.817 -8.453 16.467 1.00 95.44 108 SER A CA 1
ATOM 810 C C . SER A 1 108 ? -10.136 -7.476 15.500 1.00 95.44 108 SER A C 1
ATOM 812 O O . SER A 1 108 ? -9.069 -6.939 15.803 1.00 95.44 108 SER A O 1
ATOM 814 N N . LEU A 1 109 ? -10.760 -7.226 14.345 1.00 97.12 109 LEU A N 1
ATOM 815 C CA . LEU A 1 109 ? -10.266 -6.297 13.325 1.00 97.12 109 LEU A CA 1
ATOM 816 C C . LEU A 1 109 ? -10.382 -4.829 13.755 1.00 97.12 109 LEU A C 1
ATOM 818 O O . LEU A 1 109 ? -9.522 -4.025 13.393 1.00 97.12 109 LEU A O 1
ATOM 822 N N . ASP A 1 110 ? -11.416 -4.491 14.525 1.00 96.88 110 ASP A N 1
ATOM 823 C CA . ASP A 1 110 ? -11.683 -3.132 15.008 1.00 96.88 110 ASP A CA 1
ATOM 824 C C . ASP A 1 110 ? -11.046 -2.848 16.373 1.00 96.88 110 ASP A C 1
ATOM 826 O O . ASP A 1 110 ? -10.872 -1.685 16.734 1.00 96.88 110 ASP A O 1
ATOM 830 N N . ALA A 1 111 ? -10.646 -3.889 17.111 1.00 97.38 111 ALA A N 1
ATOM 831 C CA . ALA A 1 111 ? -9.938 -3.739 18.372 1.00 97.38 111 ALA A CA 1
ATOM 832 C C . ALA A 1 111 ? -8.626 -2.968 18.176 1.00 97.38 111 ALA A C 1
ATOM 834 O O . ALA A 1 111 ? -7.736 -3.381 17.422 1.00 97.38 111 ALA A O 1
ATOM 835 N N . THR A 1 112 ? -8.508 -1.857 18.898 1.00 97.19 112 THR A N 1
ATOM 836 C CA . THR A 1 112 ? -7.290 -1.055 18.970 1.00 97.19 112 THR A CA 1
ATOM 837 C C . THR A 1 112 ? -6.258 -1.752 19.843 1.00 97.19 112 THR A C 1
ATOM 839 O O . THR A 1 112 ? -6.565 -2.234 20.931 1.00 97.19 112 THR A O 1
ATOM 842 N N . ARG A 1 113 ? -5.014 -1.777 19.373 1.00 95.38 113 ARG A N 1
ATOM 843 C CA . ARG A 1 113 ? -3.865 -2.335 20.081 1.00 95.38 113 ARG A CA 1
ATOM 844 C C . ARG A 1 113 ? -2.765 -1.288 20.163 1.00 95.38 113 ARG A C 1
ATOM 846 O O . ARG A 1 113 ? -2.601 -0.483 19.242 1.00 95.38 113 ARG A O 1
ATOM 853 N N . GLN A 1 114 ? -2.001 -1.319 21.248 1.00 96.75 114 GLN A N 1
ATOM 854 C CA . GLN A 1 114 ? -0.805 -0.499 21.380 1.00 96.75 114 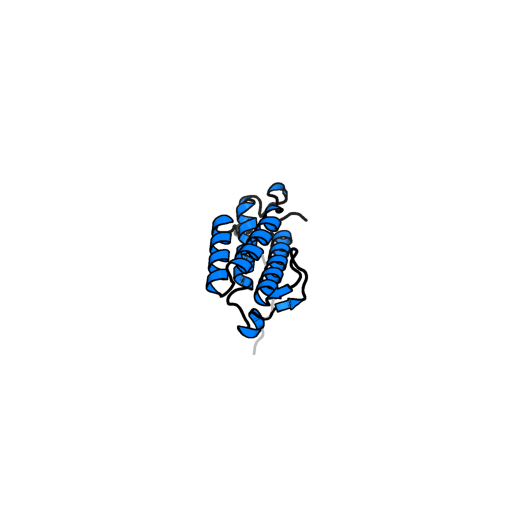GLN A CA 1
ATOM 855 C C . GLN A 1 114 ? 0.289 -1.072 20.473 1.00 96.75 114 GLN A C 1
ATOM 857 O O . GLN A 1 114 ? 0.746 -2.197 20.657 1.00 96.75 114 GLN A O 1
ATOM 862 N N . ALA A 1 115 ? 0.663 -0.309 19.455 1.00 94.06 115 ALA A N 1
ATOM 863 C CA . ALA A 1 115 ? 1.674 -0.673 18.474 1.00 94.06 115 ALA A CA 1
ATOM 864 C C . ALA A 1 115 ? 2.147 0.607 17.787 1.00 94.06 115 ALA A C 1
ATOM 866 O O . ALA A 1 115 ? 1.324 1.444 17.434 1.00 94.06 115 ALA A O 1
ATOM 867 N N . SER A 1 116 ? 3.454 0.778 17.589 1.00 94.94 116 SER A N 1
ATOM 868 C CA . SER A 1 116 ? 3.987 1.993 16.968 1.00 94.94 116 SER A CA 1
ATOM 869 C C . SER A 1 116 ? 4.376 1.736 15.520 1.00 94.94 116 SER A C 1
ATOM 871 O O . SER A 1 116 ? 5.406 1.125 15.243 1.00 94.94 116 SER A O 1
ATOM 873 N N . PHE A 1 117 ? 3.554 2.213 14.589 1.00 95.50 117 PHE A N 1
ATOM 874 C CA . PHE A 1 117 ? 3.843 2.146 13.161 1.00 95.50 117 PHE A CA 1
ATOM 875 C C . PHE A 1 117 ? 3.486 3.459 12.481 1.00 95.50 117 PHE A C 1
ATOM 877 O O . PHE A 1 117 ? 2.407 4.016 12.672 1.00 95.50 117 PHE A O 1
ATOM 884 N N . TRP A 1 118 ? 4.407 3.940 11.645 1.00 95.56 118 TRP A N 1
ATOM 885 C CA . TRP A 1 118 ? 4.180 5.076 10.746 1.00 95.56 118 TRP A CA 1
ATOM 886 C C . TRP A 1 118 ? 3.711 6.355 11.470 1.00 95.56 118 TRP A C 1
ATOM 888 O O . TRP A 1 118 ? 2.912 7.123 10.939 1.00 95.56 118 TRP A O 1
ATOM 898 N N . GLY A 1 119 ? 4.215 6.571 12.691 1.00 94.31 119 GLY A N 1
ATOM 899 C CA . GLY A 1 119 ? 3.891 7.731 13.528 1.00 94.31 119 GLY A CA 1
ATOM 900 C C . GLY A 1 119 ? 2.606 7.596 14.352 1.00 94.31 119 GLY A C 1
ATOM 901 O O . GLY A 1 119 ? 2.260 8.524 15.075 1.00 94.31 119 GLY A O 1
ATOM 902 N N . LYS A 1 120 ? 1.904 6.459 14.278 1.00 95.19 120 LYS A N 1
ATOM 903 C CA . LYS A 1 120 ? 0.718 6.157 15.089 1.00 95.19 120 LYS A CA 1
ATOM 904 C C . LYS A 1 120 ? 1.076 5.119 16.155 1.00 95.19 120 LYS A C 1
ATOM 906 O O . LYS A 1 120 ? 1.719 4.129 15.828 1.00 95.19 120 LYS A O 1
ATOM 911 N N . THR A 1 121 ? 0.663 5.338 17.405 1.00 95.94 121 THR A N 1
ATOM 912 C CA . THR A 1 121 ? 0.979 4.469 18.566 1.00 95.94 121 THR A CA 1
ATOM 913 C C . THR A 1 121 ? -0.143 3.502 18.951 1.00 95.94 121 THR A C 1
ATOM 915 O O . THR A 1 121 ? 0.048 2.617 19.786 1.00 95.94 121 THR A O 1
ATOM 918 N N . HIS A 1 122 ? -1.314 3.671 18.340 1.00 97.38 122 HIS A N 1
ATOM 919 C CA . HIS A 1 122 ? -2.497 2.851 18.555 1.00 97.38 122 HIS A CA 1
ATOM 920 C C . HIS A 1 122 ? -3.112 2.520 17.202 1.00 97.38 122 HIS A C 1
ATOM 922 O O . HIS A 1 122 ? -3.527 3.420 16.471 1.00 97.38 122 HIS A O 1
ATOM 928 N N . LEU A 1 123 ? -3.160 1.239 16.852 1.00 97.94 123 LEU A N 1
ATOM 929 C CA . LEU A 1 123 ? -3.685 0.787 15.568 1.00 97.94 123 LEU A CA 1
ATOM 930 C C . LEU A 1 123 ? -4.769 -0.262 15.776 1.00 97.94 123 LEU A C 1
ATOM 932 O O . LEU A 1 123 ? -4.654 -1.127 16.643 1.00 97.94 123 LEU A O 1
ATOM 936 N N . ALA A 1 124 ? -5.810 -0.196 14.955 1.00 97.88 124 ALA A N 1
ATOM 937 C CA . ALA A 1 124 ? -6.793 -1.264 14.860 1.00 97.88 124 ALA A CA 1
ATOM 938 C C . ALA A 1 124 ? -6.145 -2.523 14.263 1.00 97.88 124 ALA A C 1
ATOM 940 O O . ALA A 1 124 ? -5.220 -2.427 13.449 1.00 97.88 124 ALA A O 1
ATOM 941 N N . GLY A 1 125 ? -6.668 -3.704 14.602 1.00 97.81 125 GLY A N 1
ATOM 942 C CA . GLY A 1 125 ? -6.204 -4.978 14.041 1.00 97.81 125 GLY A CA 1
ATOM 943 C C . GLY A 1 125 ? -6.107 -4.960 12.511 1.00 97.81 125 GLY A C 1
ATOM 944 O O . GLY A 1 125 ? -5.096 -5.367 11.945 1.00 97.81 125 GLY A O 1
ATOM 945 N N . ARG A 1 126 ? -7.102 -4.384 11.830 1.00 97.88 126 ARG A N 1
ATOM 946 C CA . ARG A 1 126 ? -7.105 -4.228 10.367 1.00 97.88 126 ARG A CA 1
ATOM 947 C C . ARG A 1 126 ? -5.981 -3.327 9.837 1.00 97.88 126 ARG A C 1
ATOM 949 O O . ARG A 1 126 ? -5.425 -3.600 8.774 1.00 97.88 126 ARG A O 1
ATOM 956 N N . GLU A 1 127 ? -5.617 -2.266 10.558 1.00 98.44 127 GLU A N 1
ATOM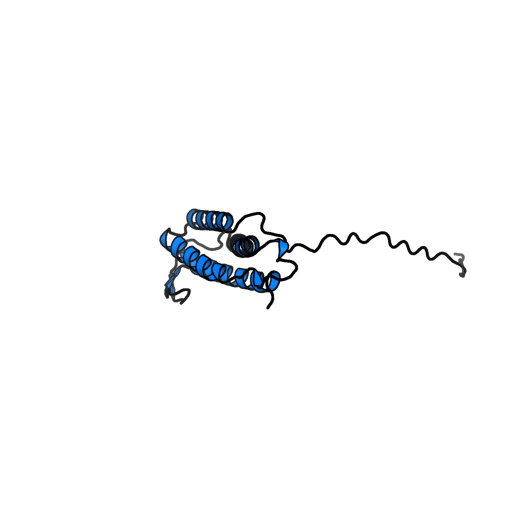 957 C CA . GLU A 1 127 ? -4.494 -1.404 10.170 1.00 98.44 127 GLU A CA 1
ATOM 958 C C . GLU A 1 127 ? -3.168 -2.154 10.330 1.00 98.44 127 GLU A C 1
ATOM 960 O O . GLU A 1 127 ? -2.315 -2.079 9.450 1.00 98.44 127 GLU A O 1
ATOM 965 N N . LEU A 1 128 ? -3.019 -2.932 11.408 1.00 97.88 128 LEU A N 1
ATOM 966 C CA . LEU A 1 128 ? -1.838 -3.766 11.637 1.00 97.88 128 LEU A CA 1
ATOM 967 C C . LEU A 1 128 ? -1.663 -4.834 10.556 1.00 97.88 128 LEU A C 1
ATOM 969 O O . LEU A 1 128 ? -0.546 -5.025 10.079 1.00 97.88 128 LEU A O 1
ATOM 973 N N . LEU A 1 129 ? -2.751 -5.484 10.130 1.00 97.50 129 LEU A N 1
ATOM 974 C CA . LEU A 1 129 ? -2.715 -6.441 9.022 1.00 97.50 129 LEU A CA 1
ATOM 975 C C . LEU A 1 129 ? -2.215 -5.782 7.734 1.00 97.50 129 LEU A C 1
ATOM 977 O O . LEU A 1 129 ? -1.298 -6.300 7.104 1.00 97.50 129 LEU A O 1
ATOM 981 N N . PHE A 1 130 ? -2.746 -4.604 7.389 1.00 98.50 130 PHE A N 1
ATOM 982 C CA . PHE A 1 130 ? -2.272 -3.864 6.220 1.00 98.50 130 PHE A CA 1
ATOM 983 C C . PHE A 1 130 ? -0.784 -3.520 6.330 1.00 98.50 130 PHE A C 1
ATOM 985 O O . PHE A 1 130 ? -0.033 -3.758 5.389 1.00 98.50 130 PHE A O 1
ATOM 992 N N . VAL A 1 131 ? -0.344 -2.968 7.467 1.00 98.44 131 VAL A N 1
ATOM 993 C CA . VAL A 1 131 ? 1.062 -2.587 7.687 1.00 98.44 131 VAL A CA 1
ATOM 994 C C . VAL A 1 131 ? 1.984 -3.803 7.555 1.00 98.44 131 VAL A C 1
ATOM 996 O O . VAL A 1 131 ? 3.033 -3.710 6.914 1.00 98.44 131 VAL A O 1
ATOM 999 N N . GLY A 1 132 ? 1.588 -4.944 8.125 1.00 97.62 132 GLY A N 1
ATOM 1000 C CA . GLY A 1 132 ? 2.320 -6.205 8.025 1.00 97.62 132 GLY A CA 1
ATOM 1001 C C . GLY A 1 132 ? 2.453 -6.688 6.582 1.00 97.62 132 GLY A C 1
ATOM 1002 O O . GLY A 1 132 ? 3.575 -6.853 6.097 1.00 97.62 132 GLY A O 1
ATOM 1003 N N . SER A 1 133 ? 1.328 -6.839 5.875 1.00 98.31 133 SER A N 1
ATOM 1004 C CA . SER A 1 133 ? 1.308 -7.246 4.463 1.00 98.31 133 SER A CA 1
ATOM 1005 C C . SER A 1 133 ? 2.096 -6.278 3.582 1.00 98.31 133 SER A C 1
ATOM 1007 O O . SER A 1 133 ? 2.878 -6.701 2.736 1.00 98.31 133 SER A O 1
ATOM 1009 N N . PHE A 1 134 ? 1.965 -4.969 3.812 1.00 98.62 134 PHE A N 1
ATOM 1010 C CA . PHE A 1 134 ? 2.711 -3.953 3.075 1.00 98.62 134 PHE A CA 1
ATOM 1011 C C . PHE A 1 134 ? 4.222 -4.121 3.224 1.00 98.62 134 PHE A C 1
ATOM 1013 O O . PHE A 1 134 ? 4.936 -4.144 2.223 1.00 98.62 134 PHE A O 1
ATOM 1020 N N . ASN A 1 135 ? 4.725 -4.258 4.453 1.00 98.00 135 ASN A N 1
ATOM 1021 C CA . ASN A 1 135 ? 6.16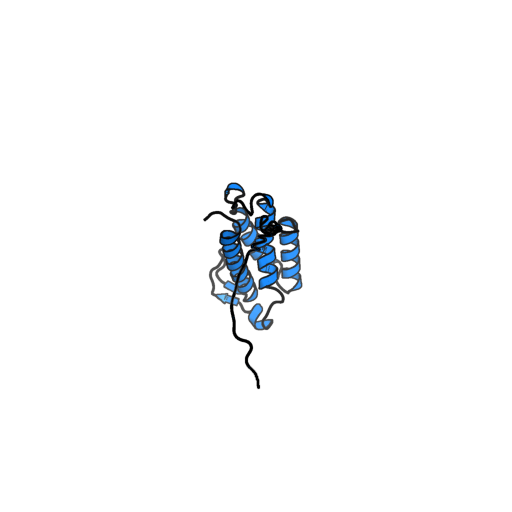1 -4.409 4.679 1.00 98.00 135 ASN A CA 1
ATOM 1022 C C . ASN A 1 135 ? 6.693 -5.726 4.093 1.00 98.00 135 ASN A C 1
ATOM 1024 O O . ASN A 1 135 ? 7.770 -5.725 3.495 1.00 98.00 135 ASN A O 1
ATOM 1028 N N . ALA A 1 136 ? 5.928 -6.818 4.202 1.00 97.88 136 ALA A N 1
ATOM 1029 C CA . ALA A 1 136 ? 6.278 -8.102 3.600 1.00 97.88 136 ALA A CA 1
ATOM 1030 C C . ALA A 1 136 ? 6.363 -8.003 2.066 1.00 97.88 136 ALA A C 1
ATOM 1032 O O . ALA A 1 136 ? 7.380 -8.362 1.473 1.00 97.88 136 ALA A O 1
ATOM 1033 N N . CYS A 1 137 ? 5.339 -7.438 1.425 1.00 98.00 137 CYS A N 1
ATOM 1034 C CA . CYS A 1 137 ? 5.290 -7.255 -0.024 1.00 98.00 137 CYS A CA 1
ATOM 1035 C C . CYS A 1 137 ? 6.346 -6.278 -0.544 1.00 98.00 137 CYS A C 1
ATOM 1037 O O . CYS A 1 137 ? 6.942 -6.518 -1.592 1.00 98.00 137 CYS A O 1
ATOM 1039 N N . LEU A 1 138 ? 6.630 -5.199 0.190 1.00 97.25 138 LEU A N 1
ATOM 1040 C CA . LEU A 1 138 ? 7.708 -4.278 -0.158 1.00 97.25 138 LEU A CA 1
ATOM 1041 C C . LEU A 1 138 ? 9.076 -4.970 -0.076 1.00 97.25 138 LEU A C 1
ATOM 1043 O O . LEU A 1 138 ? 9.910 -4.773 -0.958 1.00 97.25 138 LEU A O 1
ATOM 1047 N N . GLY A 1 139 ? 9.306 -5.788 0.955 1.00 95.81 139 GLY A N 1
ATOM 1048 C CA . GLY A 1 139 ? 10.520 -6.595 1.090 1.00 95.81 139 GLY A CA 1
ATOM 1049 C C . GLY A 1 139 ? 10.682 -7.591 -0.058 1.00 95.81 139 GLY A C 1
ATOM 1050 O O . GLY A 1 139 ? 11.731 -7.621 -0.701 1.00 95.81 139 GLY A O 1
ATOM 1051 N N . ALA A 1 140 ? 9.620 -8.333 -0.376 1.00 94.44 140 ALA A N 1
ATOM 1052 C CA . ALA A 1 140 ? 9.601 -9.271 -1.495 1.00 94.44 140 ALA A CA 1
ATOM 1053 C C . ALA A 1 140 ? 9.854 -8.568 -2.840 1.00 94.44 140 ALA A C 1
ATOM 1055 O O . ALA A 1 140 ? 10.661 -9.035 -3.640 1.00 94.44 140 ALA A O 1
ATOM 1056 N N . ALA A 1 141 ? 9.231 -7.408 -3.074 1.00 93.88 141 ALA A N 1
ATOM 1057 C CA . ALA A 1 141 ? 9.458 -6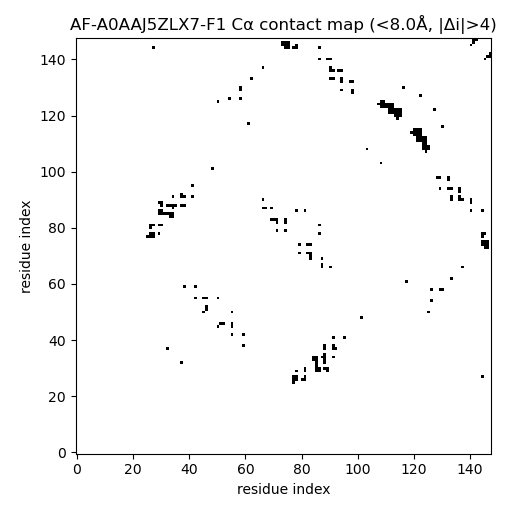.622 -4.283 1.00 93.88 141 ALA A CA 1
ATOM 1058 C C . ALA A 1 141 ? 10.912 -6.147 -4.390 1.00 93.88 141 ALA A C 1
ATOM 1060 O O . ALA A 1 141 ? 11.503 -6.258 -5.461 1.00 93.88 141 ALA A O 1
ATOM 1061 N N . LYS A 1 142 ? 11.513 -5.669 -3.291 1.00 94.62 142 LYS A N 1
ATOM 1062 C CA . LYS A 1 142 ? 12.934 -5.284 -3.255 1.00 94.62 142 LYS A CA 1
ATOM 1063 C C . LYS A 1 142 ? 13.844 -6.445 -3.654 1.00 94.62 142 LYS A C 1
ATOM 1065 O O . LYS A 1 142 ? 14.701 -6.254 -4.506 1.00 94.62 142 LYS A O 1
ATOM 1070 N N . GLN A 1 143 ? 13.613 -7.638 -3.108 1.00 92.88 143 GLN A N 1
ATOM 1071 C CA . GLN A 1 143 ? 14.403 -8.831 -3.438 1.00 92.88 143 GLN A CA 1
ATOM 1072 C C . GLN A 1 143 ? 14.207 -9.289 -4.891 1.00 92.88 143 GLN A C 1
ATOM 1074 O O . GLN A 1 143 ? 15.164 -9.679 -5.553 1.00 92.88 143 GLN A O 1
ATOM 1079 N N . ALA A 1 144 ? 12.974 -9.243 -5.400 1.00 91.31 144 ALA A N 1
ATOM 1080 C CA . ALA A 1 144 ? 12.641 -9.791 -6.713 1.00 91.31 144 ALA A CA 1
ATOM 1081 C C . ALA A 1 1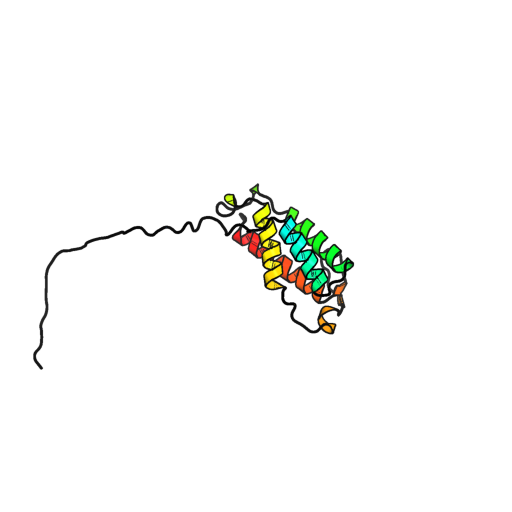44 ? 12.923 -8.831 -7.883 1.00 91.31 144 ALA A C 1
ATOM 1083 O O . ALA A 1 144 ? 13.242 -9.283 -8.985 1.00 91.31 144 ALA A O 1
ATOM 1084 N N . LEU A 1 145 ? 12.777 -7.517 -7.677 1.00 92.69 145 LEU A N 1
ATOM 1085 C CA . LEU A 1 145 ? 12.733 -6.519 -8.758 1.00 92.69 145 LEU A CA 1
ATOM 10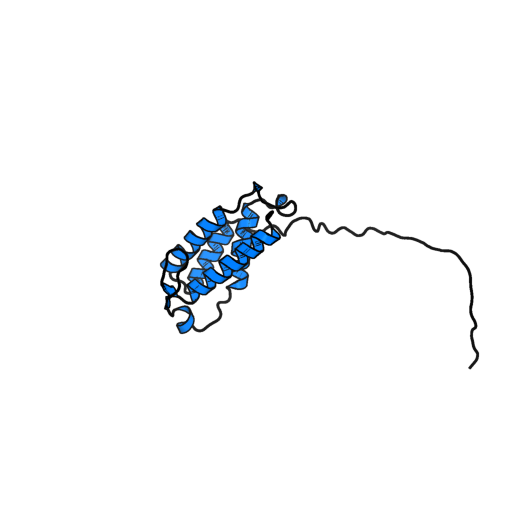86 C C . LEU A 1 145 ? 13.880 -5.505 -8.715 1.00 92.69 145 LEU A C 1
ATOM 1088 O O . LEU A 1 145 ? 14.149 -4.844 -9.720 1.00 92.69 145 LEU A O 1
ATOM 1092 N N . PHE A 1 146 ? 14.565 -5.366 -7.583 1.00 93.25 146 PHE A N 1
ATOM 1093 C CA . PHE A 1 146 ? 15.613 -4.368 -7.403 1.00 93.25 146 PHE A CA 1
ATOM 1094 C C . PHE A 1 146 ? 16.971 -5.036 -7.191 1.00 93.25 146 PHE A C 1
ATOM 1096 O O . PHE A 1 146 ? 17.074 -6.212 -6.849 1.00 93.25 146 PHE A O 1
ATOM 1103 N N . ARG A 1 147 ? 18.029 -4.283 -7.478 1.00 89.00 147 ARG A N 1
ATOM 1104 C CA . ARG A 1 147 ? 19.405 -4.626 -7.128 1.00 89.00 147 ARG A CA 1
ATOM 1105 C C . ARG A 1 147 ? 19.579 -4.307 -5.640 1.00 89.00 147 ARG A C 1
ATOM 1107 O O . ARG A 1 147 ? 19.117 -3.248 -5.206 1.00 89.00 147 ARG A O 1
ATOM 1114 N N . GLY A 1 148 ? 20.139 -5.267 -4.901 1.00 70.44 148 GLY A N 1
ATOM 1115 C CA . GLY A 1 148 ? 20.420 -5.154 -3.465 1.00 70.44 148 GLY A CA 1
ATOM 1116 C C . GLY A 1 148 ? 21.354 -4.002 -3.140 1.00 70.44 148 GLY A C 1
ATOM 1117 O O . GLY A 1 148 ? 22.193 -3.673 -4.009 1.00 70.44 148 GLY A O 1
#

Sequence (148 aa):
MGHIPPSARNLGIALLIACWSSAAYGAAQCSKTSYSEARALMTNRLLGTGYSRNQTSFLMRNADLRISQLRGATLNDRAKPCRIDSARAYVLGCVNDQLFPLKGSKASLDATRQASFWGKTHLAGRELLFVGSFNACLGAAKQALFRG

Foldseek 3Di:
DDDDDDDDDDDDPPPPPPDPPPPCPQAPPFAPDFLVVLLVVLLVVCVVLDNDPVLSCLLSVLLCVVLVPDDLVFWDRNHNVSGSRRLSSQLSVQLCVQCPPPDDDPCQQQDWDQDDDPNDRIDGNVSVSSVVSSVVSVVVSCVRTGHD

pLDDT: mean 86.07, std 19.57, range [37.66, 98.75]

Mean predicted aligned error: 10.3 Å

Solvent-accessible surface area (backbone atoms only — not comparable to full-atom values): 8754 Å² total; per-residue (Å²): 140,82,86,83,84,84,89,80,88,79,92,78,89,77,82,77,83,71,72,79,74,73,64,79,87,59,57,49,84,53,40,95,45,48,35,69,56,36,51,52,50,50,53,51,51,39,49,76,69,71,42,50,71,66,56,46,52,56,51,50,57,55,46,52,62,56,50,65,69,63,54,57,91,43,38,26,85,41,25,47,86,44,38,47,50,17,60,48,12,41,29,49,50,45,26,50,64,73,52,52,80,76,83,78,53,68,68,59,36,63,39,71,41,87,44,80,55,98,92,38,58,65,36,30,37,52,55,50,50,49,54,50,37,42,54,52,26,46,50,50,42,44,70,76,36,30,56,131

Secondary structure (DSSP, 8-state):
------------------------TTS----SS-HHHHHHHHHHHHHHTT--HHHHHHHHHHHHHHHTT--GGGB-TTTGGGHHHHHHHHHHHHHHHHH-SPPS-HHHHH-EEEEEETTEEEEEHHHHHHHHHHHHHHHHHHHHHB--

Nearest PDB structures (foldseek):
  8s5n-assembly1_M  TM=3.683E-01  e=6.744E+00  Homo sapiens